Protein AF-A0A7Y5H833-F1 (afdb_monomer_lite)

Secondary structure (DSSP, 8-state):
--HHHHHHHHHHTT-EEEEETTEEEEE--TTTS-HHHHHHHHHTHHHHHHHHHHHHHHHHS--TT-----S----------------------------------

Foldseek 3Di:
DDLVVLVVLCVVLVKDWDDDPLDIDIDGDPPSDDPVSVVVCVVCVPVNNVVVVVLQVVQVDPPPDDDDPPPDPPPPPPPPDPPPPDDDDDDDDDDDDDDDDDDDD

pLDDT: mean 71.64, std 20.04, range [38.84, 94.56]

Sequence (105 aa):
MTPSDILADCWTAGVVLKVEGDKLLYDAPVGAMTPGLLFLLRTYRSEVMELLTWLCEAAQHPVSDHTPVYCLRNYESPRSVPAERTSPPHSPLKPDAASKAQGRL

Radius of gyration: 28.61 Å; chains: 1; bounding box: 83×37×49 Å

Structure (mmCIF, N/CA/C/O backbone):
data_AF-A0A7Y5H833-F1
#
_entry.id   AF-A0A7Y5H833-F1
#
loop_
_atom_site.group_PDB
_atom_site.id
_atom_site.type_symbol
_atom_site.label_atom_id
_atom_site.label_alt_id
_atom_site.label_comp_id
_atom_site.label_asym_id
_atom_site.label_entity_id
_atom_site.label_seq_id
_atom_site.pdbx_PDB_ins_code
_atom_site.Cartn_x
_atom_site.Cartn_y
_atom_site.Cartn_z
_atom_site.occupancy
_atom_site.B_iso_or_equiv
_atom_site.auth_seq_id
_atom_site.auth_comp_id
_atom_site.auth_asym_id
_atom_site.auth_atom_id
_atom_site.pdbx_PDB_model_num
ATOM 1 N N . MET A 1 1 ? -14.205 -1.533 -6.150 1.00 75.12 1 MET A N 1
ATOM 2 C CA . MET A 1 1 ? -12.870 -1.929 -5.668 1.00 75.12 1 MET A CA 1
ATOM 3 C C . MET A 1 1 ? -12.811 -1.591 -4.195 1.00 75.12 1 MET A C 1
ATOM 5 O O . MET A 1 1 ? -13.248 -0.500 -3.848 1.00 75.12 1 MET A O 1
ATOM 9 N N . THR A 1 2 ? -12.404 -2.531 -3.347 1.00 90.56 2 THR A N 1
ATOM 10 C CA . THR A 1 2 ? -12.388 -2.353 -1.887 1.00 90.56 2 THR A CA 1
ATOM 11 C C . THR A 1 2 ? -10.999 -1.929 -1.390 1.00 90.56 2 THR A C 1
ATOM 13 O O . THR A 1 2 ? -10.012 -2.166 -2.088 1.00 90.56 2 THR A O 1
ATOM 16 N N . PRO A 1 3 ? -10.878 -1.334 -0.186 1.00 89.00 3 PRO A N 1
ATOM 17 C CA . PRO A 1 3 ? -9.578 -1.020 0.416 1.00 89.00 3 PRO A CA 1
ATOM 18 C C . PRO A 1 3 ? -8.665 -2.247 0.556 1.00 89.00 3 PRO A C 1
ATOM 20 O O . PRO A 1 3 ? -7.455 -2.148 0.374 1.00 89.00 3 PRO A O 1
ATOM 23 N N . SER A 1 4 ? -9.248 -3.420 0.814 1.00 88.56 4 SER A N 1
ATOM 24 C CA . SER A 1 4 ? -8.534 -4.698 0.889 1.00 88.56 4 SER A CA 1
ATOM 25 C C . SER A 1 4 ? -7.957 -5.125 -0.464 1.00 88.56 4 SER A C 1
ATOM 27 O O . SER A 1 4 ? -6.820 -5.589 -0.514 1.00 88.56 4 SER A O 1
ATOM 29 N N . ASP A 1 5 ? -8.696 -4.910 -1.560 1.00 90.56 5 ASP A N 1
ATOM 30 C CA . ASP A 1 5 ? -8.196 -5.170 -2.919 1.00 90.56 5 ASP A CA 1
ATOM 31 C C . ASP A 1 5 ? -7.015 -4.247 -3.255 1.00 90.56 5 ASP A C 1
ATOM 33 O O . ASP A 1 5 ? -6.026 -4.685 -3.833 1.00 90.56 5 ASP A O 1
ATOM 37 N N . ILE A 1 6 ? -7.078 -2.976 -2.836 1.00 90.44 6 ILE A N 1
ATOM 38 C CA . ILE A 1 6 ? -5.990 -2.006 -3.043 1.00 90.44 6 ILE A CA 1
ATOM 39 C C . ILE A 1 6 ? -4.718 -2.460 -2.315 1.00 90.44 6 ILE A C 1
ATOM 41 O O . ILE A 1 6 ? -3.630 -2.392 -2.885 1.00 90.44 6 ILE A O 1
ATOM 45 N N . LEU A 1 7 ? -4.841 -2.965 -1.082 1.00 90.12 7 LEU A N 1
ATOM 46 C CA . LEU A 1 7 ? -3.704 -3.537 -0.354 1.00 90.12 7 LEU A CA 1
ATOM 47 C C . LEU A 1 7 ? -3.126 -4.769 -1.061 1.00 90.12 7 LEU A C 1
ATOM 49 O O . LEU A 1 7 ? -1.904 -4.904 -1.136 1.00 90.12 7 LEU A O 1
ATOM 53 N N . ALA A 1 8 ? -3.980 -5.648 -1.591 1.00 89.44 8 ALA A N 1
ATOM 54 C CA . ALA A 1 8 ? -3.547 -6.832 -2.329 1.00 89.44 8 ALA A CA 1
ATOM 55 C C . ALA A 1 8 ? -2.805 -6.465 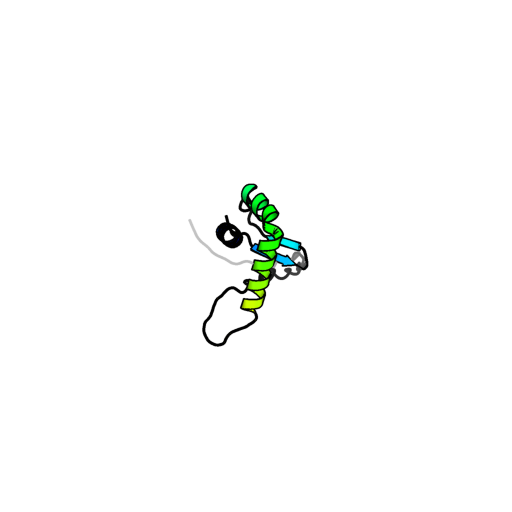-3.627 1.00 89.44 8 ALA A C 1
ATOM 57 O O . ALA A 1 8 ? -1.772 -7.065 -3.941 1.00 89.44 8 ALA A O 1
ATOM 58 N N . ASP A 1 9 ? -3.273 -5.443 -4.341 1.00 89.75 9 ASP A N 1
ATOM 59 C CA . ASP A 1 9 ? -2.613 -4.924 -5.540 1.00 89.75 9 ASP A CA 1
ATOM 60 C C . ASP A 1 9 ? -1.269 -4.270 -5.205 1.00 89.75 9 ASP A C 1
ATOM 62 O O . ASP A 1 9 ? -0.270 -4.534 -5.877 1.00 89.75 9 ASP A O 1
ATOM 66 N N . CYS A 1 10 ? -1.206 -3.476 -4.128 1.00 88.94 10 CYS A N 1
ATOM 67 C CA . CYS A 1 10 ? 0.052 -2.929 -3.621 1.00 88.94 10 CYS A CA 1
ATOM 68 C C . CYS A 1 10 ? 1.043 -4.045 -3.278 1.00 88.94 10 CYS A C 1
ATOM 70 O O . CYS A 1 10 ? 2.189 -3.997 -3.719 1.00 88.94 10 CYS A O 1
ATOM 72 N N . TRP A 1 11 ? 0.597 -5.081 -2.566 1.00 87.44 11 TRP A N 1
ATOM 73 C CA . TRP A 1 11 ? 1.432 -6.227 -2.213 1.00 87.44 11 TRP A CA 1
ATOM 74 C C . TRP A 1 11 ? 1.960 -6.963 -3.447 1.00 87.44 11 TRP A C 1
ATOM 76 O O . TRP A 1 11 ? 3.153 -7.244 -3.546 1.00 87.44 11 TRP A O 1
ATOM 86 N N . THR A 1 12 ? 1.083 -7.229 -4.415 1.00 89.62 12 THR A N 1
ATOM 87 C CA . THR A 1 12 ? 1.436 -7.918 -5.665 1.00 89.62 12 THR A CA 1
ATOM 88 C C . THR A 1 12 ? 2.436 -7.109 -6.490 1.00 89.62 12 THR A C 1
ATOM 90 O O . THR A 1 12 ? 3.347 -7.673 -7.093 1.00 89.62 12 THR A O 1
ATOM 93 N N . ALA A 1 13 ? 2.313 -5.782 -6.470 1.00 88.31 13 ALA A N 1
ATOM 94 C CA . ALA A 1 13 ? 3.253 -4.864 -7.104 1.00 88.31 13 ALA A CA 1
ATOM 95 C C . ALA A 1 13 ? 4.565 -4.678 -6.310 1.00 88.31 13 ALA A C 1
ATOM 97 O O . ALA A 1 13 ? 5.476 -4.003 -6.789 1.00 88.31 13 ALA A O 1
ATOM 98 N N . GLY A 1 14 ? 4.684 -5.252 -5.107 1.00 90.00 14 GLY A N 1
ATOM 99 C CA . GLY A 1 14 ? 5.840 -5.071 -4.225 1.00 90.00 14 GLY A CA 1
ATOM 100 C C . GLY A 1 14 ? 5.900 -3.691 -3.562 1.00 90.00 14 GLY A C 1
ATOM 101 O O . GLY A 1 14 ? 6.966 -3.268 -3.126 1.00 90.00 14 GLY A O 1
ATOM 102 N N . VAL A 1 15 ? 4.775 -2.977 -3.506 1.00 91.50 15 VAL A N 1
ATOM 103 C CA . VAL A 1 15 ? 4.632 -1.695 -2.814 1.00 91.50 15 VAL A CA 1
ATOM 104 C C . VAL A 1 15 ? 4.386 -1.950 -1.331 1.00 91.50 15 VAL A C 1
ATOM 106 O O . VAL A 1 15 ? 3.409 -2.590 -0.942 1.00 91.50 15 VAL A O 1
ATOM 109 N N . VAL A 1 16 ? 5.254 -1.397 -0.494 1.00 89.69 16 VAL A N 1
ATOM 110 C CA . VAL A 1 16 ? 5.140 -1.442 0.962 1.00 89.69 16 VAL A CA 1
ATOM 111 C C . VAL A 1 16 ? 4.471 -0.159 1.436 1.00 89.69 16 VAL A C 1
ATOM 113 O O . VAL A 1 16 ? 4.949 0.934 1.150 1.00 89.69 16 VAL A O 1
ATOM 116 N N . LEU A 1 17 ? 3.372 -0.281 2.177 1.00 90.25 17 LEU A N 1
ATOM 117 C CA . LEU A 1 17 ? 2.657 0.851 2.769 1.00 90.25 17 LEU A CA 1
ATOM 118 C C . LEU A 1 17 ? 2.946 0.937 4.271 1.00 90.25 17 LEU A C 1
ATOM 120 O O . LEU A 1 17 ? 3.005 -0.083 4.958 1.00 90.25 17 LEU A O 1
ATOM 124 N N . LYS A 1 18 ? 3.096 2.157 4.792 1.00 88.19 18 LYS A N 1
ATOM 125 C CA . LYS A 1 18 ? 3.321 2.431 6.216 1.00 88.19 18 LYS A CA 1
ATOM 126 C C . LYS A 1 18 ? 2.473 3.616 6.666 1.00 88.19 18 LYS A C 1
ATOM 128 O O . LYS A 1 18 ? 2.423 4.638 5.989 1.00 88.19 18 LYS A O 1
ATOM 133 N N . VAL A 1 19 ? 1.852 3.502 7.835 1.00 89.25 19 VAL A N 1
ATOM 134 C CA . VAL A 1 19 ? 1.155 4.618 8.487 1.00 89.25 19 VAL A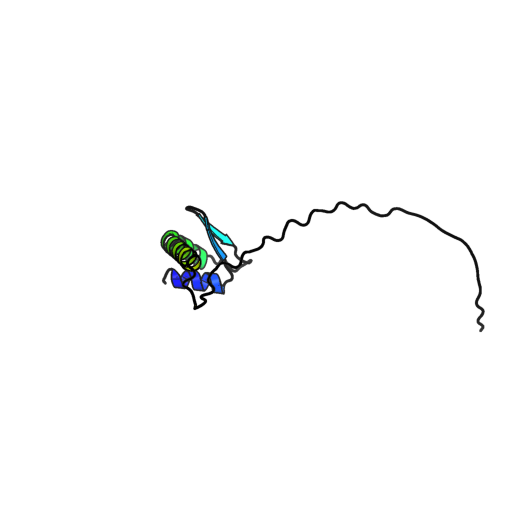 CA 1
ATOM 135 C C . VAL A 1 19 ? 2.086 5.240 9.526 1.00 89.25 19 VAL A C 1
ATOM 137 O O . VAL A 1 19 ? 2.642 4.539 10.370 1.00 89.25 19 VAL A O 1
ATOM 140 N N . GLU A 1 20 ? 2.292 6.552 9.447 1.00 86.75 20 GLU A N 1
ATOM 141 C CA . GLU A 1 20 ? 3.087 7.320 10.406 1.00 86.75 20 GLU A CA 1
ATOM 142 C C . GLU A 1 20 ? 2.305 8.564 10.841 1.00 86.75 20 GLU A C 1
ATOM 144 O O . GLU A 1 20 ? 2.258 9.583 10.144 1.00 86.75 20 GLU A O 1
ATOM 149 N N . GLY A 1 21 ? 1.628 8.454 11.987 1.00 86.94 21 GLY A N 1
ATOM 150 C CA . GLY A 1 21 ? 0.644 9.444 12.421 1.00 86.94 21 GLY A CA 1
ATOM 151 C C . GLY A 1 21 ? -0.482 9.571 11.392 1.00 86.94 21 GLY A C 1
ATOM 152 O O . GLY A 1 21 ? -1.104 8.582 11.025 1.00 86.94 21 GLY A O 1
ATOM 153 N N . ASP A 1 22 ? -0.696 10.783 10.880 1.00 85.88 22 ASP A N 1
ATO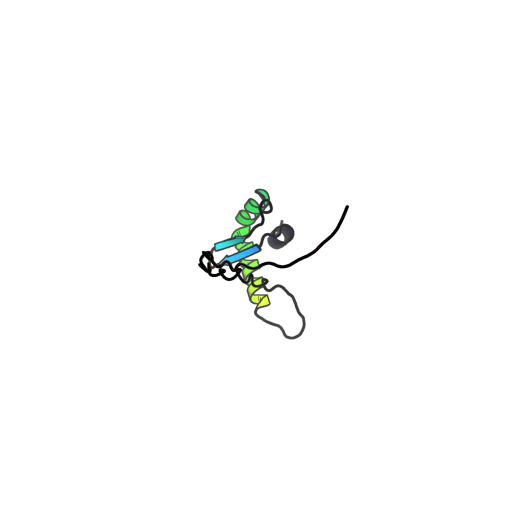M 154 C CA . ASP A 1 22 ? -1.716 11.072 9.859 1.00 85.88 22 ASP A CA 1
ATOM 155 C C . ASP A 1 22 ? -1.218 10.867 8.410 1.00 85.88 22 ASP A C 1
ATOM 157 O O . ASP A 1 22 ? -1.891 11.182 7.425 1.00 85.88 22 ASP A O 1
ATOM 161 N N . LYS A 1 23 ? 0.012 10.369 8.234 1.00 86.75 23 LYS A N 1
ATOM 162 C CA . LYS A 1 23 ? 0.636 10.227 6.915 1.00 86.75 23 LYS A CA 1
ATOM 163 C C . LYS A 1 23 ? 0.672 8.770 6.475 1.00 86.75 23 LYS A C 1
ATOM 165 O O . LYS A 1 23 ? 1.242 7.924 7.153 1.00 86.75 23 LYS A O 1
ATOM 170 N N . LEU A 1 24 ? 0.136 8.515 5.282 1.00 88.19 24 LEU A N 1
ATOM 171 C CA . LEU A 1 24 ? 0.380 7.282 4.541 1.00 88.19 24 LEU A CA 1
ATOM 172 C C . LEU A 1 24 ? 1.679 7.433 3.739 1.00 88.19 24 LEU A C 1
ATOM 174 O O . LEU A 1 24 ? 1.749 8.221 2.792 1.00 88.19 24 LEU A O 1
ATOM 178 N N . LEU A 1 25 ? 2.705 6.703 4.158 1.00 90.38 25 LEU A N 1
ATOM 179 C CA . LEU A 1 25 ? 3.988 6.566 3.485 1.00 90.38 25 LEU A CA 1
ATOM 180 C C . LEU A 1 25 ? 3.986 5.290 2.642 1.00 90.38 25 LEU A C 1
ATOM 182 O O . LEU A 1 25 ? 3.289 4.324 2.956 1.00 90.38 25 LEU A O 1
ATOM 186 N N . TYR A 1 26 ? 4.781 5.282 1.581 1.00 90.75 26 TYR A N 1
ATOM 187 C CA . TYR A 1 26 ? 4.956 4.105 0.746 1.00 90.75 26 TYR A CA 1
ATOM 188 C C . TYR A 1 26 ? 6.390 4.002 0.242 1.00 90.75 26 TYR A C 1
ATOM 190 O O . TYR A 1 26 ? 7.028 5.015 -0.044 1.00 90.75 26 TYR A O 1
ATOM 198 N N . ASP A 1 27 ? 6.864 2.769 0.122 1.00 91.06 27 ASP A N 1
ATOM 199 C CA . ASP A 1 27 ? 8.091 2.409 -0.575 1.00 91.06 27 ASP A CA 1
ATOM 200 C C . ASP A 1 27 ? 7.720 1.497 -1.744 1.00 91.06 27 ASP A C 1
ATOM 202 O O . ASP A 1 27 ? 6.949 0.550 -1.583 1.00 91.06 27 ASP A O 1
ATOM 206 N N . ALA A 1 28 ? 8.187 1.826 -2.944 1.00 92.50 28 ALA A N 1
ATOM 207 C CA . ALA A 1 28 ? 7.765 1.154 -4.165 1.00 92.50 28 ALA A CA 1
ATOM 208 C C . ALA A 1 28 ? 8.955 0.955 -5.109 1.00 92.50 28 ALA A C 1
ATOM 210 O O . ALA A 1 28 ? 9.697 1.912 -5.359 1.00 92.50 28 ALA A O 1
ATOM 211 N N . PRO A 1 29 ? 9.116 -0.241 -5.703 1.00 90.56 29 PRO A N 1
ATOM 212 C CA . PRO A 1 29 ? 10.106 -0.441 -6.745 1.00 90.56 29 PRO A CA 1
ATOM 213 C C . PRO A 1 29 ? 9.802 0.429 -7.971 1.00 90.56 29 PRO A C 1
ATOM 215 O O . PRO A 1 29 ? 8.664 0.840 -8.226 1.00 90.56 29 PRO A O 1
ATOM 218 N N . VAL A 1 30 ? 10.843 0.712 -8.756 1.00 90.19 30 VAL A N 1
ATOM 219 C CA . VAL A 1 30 ? 10.727 1.544 -9.960 1.00 90.19 30 VAL A CA 1
ATOM 220 C C . VAL A 1 30 ? 9.688 0.939 -10.908 1.00 90.19 30 VAL A C 1
ATOM 222 O O . VAL A 1 30 ? 9.812 -0.207 -11.328 1.00 90.19 30 VAL A O 1
ATOM 225 N N . GLY A 1 31 ? 8.656 1.717 -11.241 1.00 89.69 31 GLY A N 1
ATOM 226 C CA . GLY A 1 31 ? 7.581 1.304 -12.150 1.00 89.69 31 GLY A CA 1
ATOM 227 C C . GLY A 1 31 ? 6.417 0.543 -11.505 1.00 89.69 31 GLY A C 1
ATOM 228 O O . GLY A 1 31 ? 5.393 0.379 -12.161 1.00 89.69 31 GLY A O 1
ATOM 229 N N . ALA A 1 32 ? 6.513 0.139 -10.233 1.00 89.62 32 ALA A N 1
ATOM 230 C CA . ALA A 1 32 ? 5.410 -0.526 -9.530 1.00 89.62 32 ALA A CA 1
ATOM 231 C C . ALA A 1 32 ? 4.287 0.441 -9.135 1.00 89.62 32 ALA A C 1
ATOM 233 O O . ALA A 1 32 ? 3.110 0.081 -9.120 1.00 89.62 32 ALA A O 1
ATOM 234 N N . MET A 1 33 ? 4.643 1.695 -8.854 1.00 92.62 33 MET A N 1
ATOM 235 C CA . MET A 1 33 ? 3.673 2.725 -8.514 1.00 92.62 33 MET A CA 1
ATOM 236 C C . MET A 1 33 ? 3.050 3.322 -9.783 1.00 92.62 33 MET A C 1
ATOM 238 O O . MET A 1 33 ? 3.540 4.305 -10.341 1.00 92.62 33 MET A O 1
ATOM 242 N N . THR A 1 34 ? 1.966 2.707 -10.257 1.00 92.50 34 THR A N 1
ATOM 243 C CA . THR A 1 34 ? 1.236 3.186 -11.437 1.00 92.50 34 THR A CA 1
ATOM 244 C C . THR A 1 34 ? 0.337 4.388 -11.098 1.00 92.50 34 THR A C 1
ATOM 246 O O . THR A 1 34 ? -0.114 4.527 -9.957 1.00 92.50 34 THR A O 1
ATOM 249 N N . PRO A 1 35 ? 0.001 5.257 -12.071 1.00 92.25 35 PRO A N 1
ATOM 250 C CA . PRO A 1 35 ? -0.914 6.380 -11.842 1.00 92.25 35 PRO A CA 1
ATOM 251 C C . PRO A 1 35 ? -2.300 5.948 -11.345 1.00 92.25 35 PRO A C 1
ATOM 253 O O . PRO A 1 35 ? -2.907 6.644 -10.535 1.00 92.25 35 PRO A O 1
ATOM 256 N N . GLY A 1 36 ? -2.784 4.787 -11.804 1.00 92.00 36 GLY A N 1
ATOM 257 C CA . GLY A 1 36 ? -4.044 4.205 -11.340 1.00 92.00 36 GLY A CA 1
ATOM 258 C C . GLY A 1 36 ? -3.975 3.798 -9.870 1.00 92.00 36 GLY A C 1
ATOM 259 O O . GLY A 1 36 ? -4.867 4.143 -9.099 1.00 92.00 36 GLY A O 1
ATOM 260 N N . LEU A 1 37 ? -2.879 3.155 -9.459 1.00 89.81 37 LEU A N 1
ATOM 261 C CA . LEU A 1 37 ? -2.666 2.769 -8.064 1.00 89.81 37 LEU A CA 1
ATOM 262 C C . LEU A 1 37 ? -2.530 3.996 -7.147 1.00 89.81 37 LEU A C 1
ATOM 264 O O . LEU A 1 37 ? -3.132 4.038 -6.078 1.00 89.81 37 LEU A O 1
ATOM 268 N N . LEU A 1 38 ? -1.827 5.043 -7.597 1.00 91.50 38 LEU A N 1
ATOM 269 C CA . LEU A 1 38 ? -1.748 6.323 -6.879 1.00 91.50 38 LEU A CA 1
ATOM 270 C C . LEU A 1 38 ? -3.108 6.998 -6.722 1.00 91.50 38 LEU A C 1
ATOM 272 O O . LEU A 1 38 ? -3.388 7.580 -5.674 1.00 91.50 38 LEU A O 1
ATOM 276 N N . PHE A 1 39 ? -3.940 6.956 -7.763 1.00 93.75 39 PHE A N 1
ATOM 277 C CA . PHE A 1 39 ? -5.292 7.496 -7.700 1.00 93.75 39 PHE A CA 1
ATOM 278 C C . PHE A 1 39 ? -6.121 6.742 -6.658 1.00 93.75 39 PHE A C 1
ATOM 280 O O . PHE A 1 39 ? -6.683 7.372 -5.767 1.00 93.75 39 PHE A O 1
ATOM 287 N N . LEU A 1 40 ? -6.103 5.407 -6.696 1.00 92.25 40 LEU A N 1
ATOM 288 C CA . LEU A 1 40 ? -6.817 4.563 -5.737 1.00 92.25 40 LEU A CA 1
ATOM 289 C C . LEU A 1 40 ? -6.358 4.807 -4.291 1.00 92.25 40 LEU A C 1
ATOM 291 O O . LEU A 1 40 ? -7.197 5.017 -3.419 1.00 92.25 40 LEU A O 1
ATOM 295 N N . LEU A 1 41 ? -5.046 4.880 -4.043 1.00 91.19 41 LEU A N 1
ATOM 296 C CA . LEU A 1 41 ? -4.495 5.180 -2.713 1.00 91.19 41 LEU A CA 1
ATOM 297 C C . LEU A 1 41 ? -4.901 6.564 -2.194 1.00 91.19 41 LEU A C 1
ATOM 299 O O . LEU A 1 41 ? -5.032 6.760 -0.989 1.00 91.19 41 LEU A O 1
ATOM 303 N N . ARG A 1 42 ? -5.088 7.542 -3.086 1.00 91.88 42 ARG A N 1
ATOM 304 C CA . ARG A 1 42 ? -5.566 8.878 -2.709 1.00 91.88 42 ARG A CA 1
ATOM 305 C C . ARG A 1 42 ? -7.064 8.900 -2.444 1.00 91.88 42 ARG A C 1
ATOM 307 O O . ARG A 1 42 ? -7.483 9.585 -1.518 1.00 91.88 42 ARG A O 1
ATOM 314 N N . THR A 1 43 ? -7.845 8.176 -3.241 1.00 94.56 43 THR A N 1
ATOM 315 C CA . THR A 1 43 ? -9.300 8.090 -3.089 1.00 94.56 43 THR A CA 1
ATOM 316 C C . THR A 1 43 ? -9.689 7.389 -1.793 1.00 94.56 43 THR A C 1
ATOM 31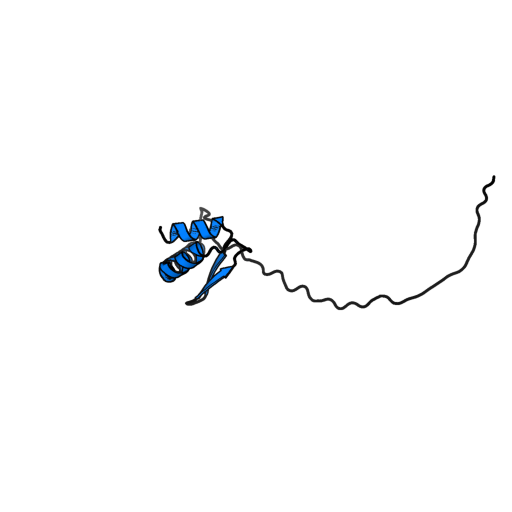8 O O . THR A 1 43 ? -10.556 7.892 -1.094 1.00 94.56 43 THR A O 1
ATOM 321 N N . TYR A 1 44 ? -9.020 6.283 -1.458 1.00 93.56 44 TYR A N 1
ATOM 322 C CA . TYR A 1 44 ? -9.339 5.446 -0.293 1.00 93.56 44 TYR A CA 1
ATOM 323 C C . TYR A 1 44 ? -8.334 5.616 0.850 1.00 93.56 44 TYR A C 1
ATOM 325 O O . TYR A 1 44 ? -8.040 4.678 1.589 1.00 93.56 44 TYR A O 1
ATOM 333 N N . ARG A 1 45 ? -7.717 6.799 0.955 1.00 91.19 45 ARG A N 1
ATOM 334 C CA . ARG A 1 45 ? -6.603 7.037 1.882 1.00 91.19 45 ARG A CA 1
ATOM 335 C C . ARG A 1 45 ? -6.981 6.688 3.321 1.00 91.19 45 ARG A C 1
ATOM 337 O O . ARG A 1 45 ? -6.212 6.006 3.994 1.00 91.19 45 ARG A O 1
ATOM 344 N N . SER A 1 46 ? -8.127 7.182 3.782 1.00 91.75 46 SER A N 1
ATOM 345 C CA . SER A 1 46 ? -8.563 7.024 5.168 1.00 91.75 46 SER A CA 1
ATOM 346 C C . SER A 1 46 ? -8.895 5.570 5.480 1.00 91.75 46 SER A C 1
ATOM 348 O O . SER A 1 46 ? -8.386 5.033 6.459 1.00 91.75 46 SER A O 1
ATOM 350 N N . GLU A 1 47 ? -9.640 4.898 4.599 1.00 93.12 47 GLU A N 1
ATOM 351 C CA . GLU A 1 47 ? -10.008 3.495 4.794 1.00 93.12 47 GLU A CA 1
ATOM 352 C C . GLU A 1 47 ? -8.781 2.573 4.749 1.00 93.12 47 GLU A C 1
ATOM 354 O O . GLU A 1 47 ? -8.680 1.623 5.524 1.00 93.12 47 GLU A O 1
ATOM 359 N N . VAL A 1 48 ? -7.813 2.860 3.869 1.00 91.44 48 VAL A N 1
ATOM 360 C CA . VAL A 1 48 ? -6.544 2.117 3.797 1.00 91.44 48 VAL A CA 1
ATOM 361 C C . VAL A 1 48 ? -5.705 2.334 5.060 1.00 91.44 48 VAL A C 1
ATOM 363 O O . VAL A 1 48 ? -5.103 1.385 5.560 1.00 91.44 48 VAL A O 1
ATOM 366 N N . MET A 1 49 ? -5.669 3.556 5.601 1.00 91.12 49 MET A N 1
ATOM 367 C CA . MET A 1 49 ? -4.957 3.852 6.849 1.00 91.12 49 MET A CA 1
ATOM 368 C C . MET A 1 49 ? -5.589 3.154 8.058 1.00 91.12 49 MET A C 1
ATOM 370 O O . MET A 1 49 ? -4.858 2.571 8.861 1.00 91.12 49 MET A O 1
ATOM 374 N N . GLU A 1 50 ? -6.917 3.170 8.182 1.00 90.69 50 GLU A N 1
ATOM 375 C CA . GLU A 1 50 ? -7.626 2.443 9.244 1.00 90.69 50 GLU A CA 1
ATOM 376 C C . GLU A 1 50 ? -7.374 0.938 9.146 1.00 90.69 50 GLU A C 1
ATOM 378 O O . GLU A 1 50 ? -7.027 0.304 10.142 1.00 90.69 50 GLU A O 1
ATOM 383 N N . LEU A 1 51 ? -7.452 0.375 7.936 1.00 90.06 51 LEU A N 1
ATOM 384 C CA . LEU A 1 51 ? -7.212 -1.047 7.710 1.00 90.06 51 LEU A CA 1
ATOM 385 C C . LEU A 1 51 ? -5.772 -1.450 8.059 1.00 90.06 51 LEU A C 1
ATOM 387 O O . LEU A 1 51 ? -5.561 -2.470 8.711 1.00 90.06 51 LEU A O 1
ATOM 391 N N . LEU A 1 52 ? -4.777 -0.643 7.677 1.00 88.56 52 LEU A N 1
ATOM 392 C CA . LEU A 1 52 ? -3.373 -0.878 8.036 1.00 88.56 52 LEU A CA 1
ATOM 393 C C . LEU A 1 52 ? -3.128 -0.768 9.545 1.00 88.56 52 LEU A C 1
ATOM 395 O O . LEU A 1 52 ? -2.344 -1.546 10.089 1.00 88.56 52 LEU A O 1
ATOM 399 N N . THR A 1 53 ? -3.789 0.176 10.216 1.00 87.38 53 THR A N 1
ATOM 400 C CA . THR A 1 53 ? -3.671 0.361 11.671 1.00 87.38 53 THR A CA 1
ATOM 401 C C . THR A 1 53 ? -4.253 -0.844 12.399 1.00 87.38 53 THR A C 1
ATOM 403 O O . THR A 1 53 ? -3.550 -1.474 13.187 1.00 87.38 53 THR A O 1
ATOM 406 N N . TRP A 1 54 ? -5.467 -1.255 12.021 1.00 86.50 54 TRP A N 1
ATOM 407 C CA . TRP A 1 54 ? -6.130 -2.434 12.574 1.00 86.50 54 TRP A CA 1
ATOM 408 C C . TRP A 1 54 ? -5.313 -3.717 12.367 1.00 86.50 54 TRP A C 1
ATOM 410 O O . TRP A 1 54 ? -5.153 -4.505 13.296 1.00 86.50 54 TRP A O 1
ATOM 420 N N . LEU A 1 55 ? -4.742 -3.917 11.172 1.00 83.56 55 LEU A N 1
ATOM 421 C CA . LEU A 1 55 ? -3.874 -5.067 10.889 1.00 83.56 55 LEU A CA 1
ATOM 422 C C . LEU A 1 55 ? -2.606 -5.061 11.754 1.00 83.56 55 LEU A C 1
ATOM 424 O O . LEU A 1 55 ? -2.185 -6.111 12.237 1.00 83.56 55 LEU A O 1
ATOM 428 N N . CYS A 1 56 ? -2.006 -3.888 11.968 1.00 77.88 56 CYS A N 1
ATOM 429 C CA . CYS A 1 56 ? -0.817 -3.737 12.804 1.00 77.88 56 CYS A CA 1
ATOM 430 C C . CYS A 1 56 ? -1.122 -4.025 14.283 1.00 77.88 56 CYS A C 1
ATOM 432 O O . CYS A 1 56 ? -0.344 -4.709 14.947 1.00 77.88 56 CYS A O 1
ATOM 434 N N . GLU A 1 57 ? -2.265 -3.556 14.789 1.00 77.69 57 GLU A N 1
ATOM 435 C CA . GLU A 1 57 ? -2.734 -3.834 16.152 1.00 77.69 57 GLU A CA 1
ATOM 436 C C . GLU A 1 57 ? -3.078 -5.318 16.342 1.00 77.69 57 GLU A C 1
ATOM 438 O O . GLU A 1 57 ? -2.663 -5.933 17.327 1.00 77.69 57 GLU A O 1
ATOM 443 N N . ALA A 1 58 ? -3.763 -5.930 15.371 1.00 74.75 58 ALA A N 1
ATOM 444 C CA . ALA A 1 58 ? -4.092 -7.354 15.395 1.00 74.75 58 ALA A CA 1
ATOM 445 C C . ALA A 1 58 ? -2.834 -8.237 15.427 1.00 74.75 58 ALA A C 1
ATOM 447 O O . ALA A 1 58 ? -2.811 -9.258 16.111 1.00 74.75 58 ALA A O 1
ATOM 448 N N . ALA A 1 59 ? -1.767 -7.832 14.735 1.00 67.12 59 ALA A N 1
ATOM 449 C CA . ALA A 1 59 ? -0.504 -8.562 14.724 1.00 67.12 59 ALA A CA 1
ATOM 450 C C . ALA A 1 59 ? 0.313 -8.400 16.028 1.00 67.12 59 ALA A C 1
ATOM 452 O O . ALA A 1 59 ? 1.159 -9.241 16.335 1.00 67.12 59 ALA A O 1
ATOM 453 N N . GLN A 1 60 ? 0.050 -7.349 16.818 1.00 63.47 60 GLN A N 1
ATOM 454 C CA . GLN A 1 60 ? 0.690 -7.098 18.119 1.00 63.47 60 GLN A CA 1
ATOM 455 C C . GLN A 1 60 ? 0.046 -7.860 19.283 1.00 63.47 60 GLN A C 1
ATOM 457 O O . GLN A 1 60 ? 0.665 -7.985 20.339 1.00 63.47 60 GLN A O 1
ATOM 462 N N . HIS A 1 61 ? -1.160 -8.400 19.099 1.00 50.47 61 HIS A N 1
ATOM 463 C CA . HIS A 1 61 ? -1.782 -9.320 20.044 1.00 50.47 61 HIS A CA 1
ATOM 464 C C . HIS A 1 61 ? -1.540 -10.764 19.585 1.00 50.47 61 HIS A C 1
ATOM 466 O O . HIS A 1 61 ? -2.333 -11.295 18.806 1.00 50.47 61 HIS A O 1
ATOM 472 N N . PRO A 1 62 ? -0.477 -11.447 20.059 1.00 50.75 62 PRO A N 1
ATOM 473 C CA . PRO A 1 62 ? -0.351 -12.877 19.848 1.00 50.75 62 PRO A CA 1
ATOM 474 C C . PRO A 1 62 ? -1.463 -13.557 20.647 1.00 50.75 62 PRO A C 1
ATOM 476 O O . PRO A 1 62 ? -1.338 -13.802 21.846 1.00 50.75 62 PRO A O 1
ATOM 479 N N . VAL A 1 63 ? -2.580 -13.855 19.988 1.00 51.34 63 VAL A N 1
ATOM 480 C CA . VAL A 1 63 ? -3.462 -14.911 20.467 1.00 51.34 63 VAL A CA 1
ATOM 481 C C . VAL A 1 63 ? -2.613 -16.171 20.402 1.00 51.34 63 VAL A C 1
ATOM 483 O O . VAL A 1 63 ? -2.169 -16.568 19.323 1.00 51.34 63 VAL A O 1
ATOM 486 N N . SER A 1 64 ? -2.289 -16.724 21.567 1.00 49.75 64 SER A N 1
ATOM 487 C CA . SER A 1 64 ? -1.559 -17.977 21.679 1.00 49.75 64 SER A CA 1
ATOM 488 C C . SER A 1 64 ? -2.123 -19.003 20.689 1.00 49.75 64 SER A C 1
ATOM 490 O O . SER A 1 64 ? -3.322 -19.269 20.684 1.00 49.75 64 SER A O 1
ATOM 492 N N . ASP A 1 65 ? -1.217 -19.577 19.900 1.00 48.31 65 ASP A N 1
ATOM 493 C CA . ASP A 1 65 ? -1.310 -20.884 19.235 1.00 48.31 65 ASP A CA 1
ATOM 494 C C . ASP A 1 65 ? -1.595 -20.998 17.726 1.00 48.31 65 ASP A C 1
ATOM 496 O O . ASP A 1 65 ? -1.346 -22.065 17.181 1.00 48.31 65 ASP A O 1
ATOM 500 N N . HIS A 1 66 ? -1.944 -19.955 16.966 1.00 43.47 66 HIS A N 1
ATOM 501 C CA . HIS A 1 66 ? -1.981 -20.103 15.496 1.00 43.47 66 HIS A CA 1
ATOM 502 C C . HIS A 1 66 ? -1.485 -18.860 14.774 1.00 43.47 66 HIS A C 1
ATOM 504 O O . HIS A 1 66 ? -2.107 -17.812 14.823 1.00 43.47 66 HIS A O 1
ATOM 510 N N . THR A 1 67 ? -0.344 -18.998 14.102 1.00 50.12 67 THR A N 1
ATOM 511 C CA . THR A 1 67 ? 0.405 -17.954 13.398 1.00 50.12 67 THR A CA 1
ATOM 512 C C . THR A 1 67 ? -0.399 -17.338 12.243 1.00 50.12 67 THR A C 1
ATOM 514 O O . THR A 1 67 ? -0.665 -18.039 11.265 1.00 50.12 67 THR A O 1
ATOM 517 N N . PRO A 1 68 ? -0.656 -16.017 12.237 1.00 44.38 68 PRO A N 1
ATOM 518 C CA . PRO A 1 68 ? -0.849 -15.266 11.009 1.00 44.38 68 PRO A CA 1
ATOM 519 C C . PRO A 1 68 ? 0.327 -14.294 10.874 1.00 44.38 68 PRO A C 1
ATOM 521 O O . PRO A 1 68 ? 0.431 -13.292 11.580 1.00 44.38 68 PRO A O 1
ATOM 524 N N . VAL A 1 69 ? 1.259 -14.612 9.978 1.00 50.81 69 VAL A N 1
ATOM 525 C CA . VAL A 1 69 ? 2.383 -13.728 9.648 1.00 50.81 69 VAL A CA 1
ATOM 526 C C . VAL A 1 69 ? 1.842 -12.521 8.876 1.00 50.81 69 VAL A C 1
ATOM 528 O O . VAL A 1 69 ? 1.829 -12.517 7.653 1.00 50.81 69 VAL A O 1
ATOM 531 N N . TYR A 1 70 ? 1.400 -11.495 9.600 1.00 54.12 70 TYR A N 1
ATOM 532 C CA . TYR A 1 70 ? 1.182 -10.145 9.072 1.00 54.12 70 TYR A CA 1
ATOM 533 C C . TYR A 1 70 ? 1.860 -9.095 9.961 1.00 54.12 70 TYR A C 1
ATOM 535 O O . TYR A 1 70 ? 1.403 -7.968 10.089 1.00 54.12 70 TYR A O 1
ATOM 543 N N . CYS A 1 71 ? 3.006 -9.444 10.547 1.00 45.06 71 CYS A N 1
ATOM 544 C CA . CYS A 1 71 ? 3.987 -8.446 10.947 1.00 45.06 71 CYS A CA 1
ATOM 545 C C . CYS A 1 71 ? 4.933 -8.238 9.771 1.00 45.06 71 CYS A C 1
ATOM 547 O O . CYS A 1 71 ? 5.767 -9.097 9.477 1.00 45.06 71 CYS A O 1
ATOM 549 N N . LEU A 1 72 ? 4.753 -7.098 9.096 1.00 51.22 72 LEU A N 1
ATOM 550 C CA . LEU A 1 72 ? 5.824 -6.186 8.694 1.00 51.22 72 LEU A CA 1
ATOM 551 C C . LEU A 1 72 ? 7.199 -6.795 8.956 1.00 51.22 72 LEU A C 1
ATOM 553 O O . LEU A 1 72 ? 7.722 -6.720 10.070 1.00 51.22 72 LEU A O 1
ATOM 557 N N . ARG A 1 73 ? 7.764 -7.442 7.932 1.00 41.03 73 ARG A N 1
ATOM 558 C CA . ARG A 1 73 ? 9.164 -7.842 7.955 1.00 41.03 73 ARG A CA 1
ATOM 559 C C . ARG A 1 73 ? 9.919 -6.565 8.289 1.00 41.03 73 ARG A C 1
ATOM 561 O O . ARG A 1 73 ? 9.897 -5.635 7.487 1.00 41.03 73 ARG A O 1
ATOM 568 N N . ASN A 1 74 ? 10.478 -6.508 9.499 1.00 44.19 74 ASN A N 1
ATOM 569 C CA . ASN A 1 74 ? 11.438 -5.500 9.903 1.00 44.19 74 ASN A CA 1
ATOM 570 C C . ASN A 1 74 ? 12.388 -5.340 8.724 1.00 44.19 74 ASN A C 1
ATOM 572 O O . ASN A 1 74 ? 13.203 -6.224 8.455 1.00 44.19 74 ASN A O 1
ATOM 576 N N . TYR A 1 75 ? 12.234 -4.248 7.981 1.00 41.41 75 TYR A N 1
ATOM 577 C CA . TYR A 1 75 ? 13.295 -3.784 7.126 1.00 41.41 75 TYR A CA 1
ATOM 578 C C . TYR A 1 75 ? 14.333 -3.311 8.135 1.00 41.41 75 TYR A C 1
ATOM 580 O O . TYR A 1 75 ? 14.298 -2.174 8.607 1.00 41.41 75 TYR A O 1
ATOM 588 N N . GLU A 1 76 ? 15.190 -4.237 8.574 1.00 38.84 76 GLU A N 1
ATOM 589 C CA . GLU A 1 76 ? 16.518 -3.873 9.020 1.00 38.84 76 GLU A CA 1
ATOM 590 C C . GLU A 1 76 ? 17.087 -3.059 7.867 1.00 38.84 76 GLU A C 1
ATOM 592 O O . GLU A 1 76 ? 17.540 -3.582 6.851 1.00 38.84 76 GLU A O 1
ATOM 597 N N . SER A 1 77 ? 16.935 -1.744 8.011 1.00 40.25 77 SER A N 1
ATOM 598 C CA . SER A 1 77 ? 17.677 -0.741 7.282 1.00 40.25 77 SER A CA 1
ATOM 599 C C . SER A 1 77 ? 19.101 -1.273 7.158 1.00 40.25 77 SER A C 1
ATOM 601 O O . SER A 1 77 ? 19.653 -1.660 8.197 1.00 40.25 77 SER A O 1
ATOM 603 N N . PRO A 1 78 ? 19.694 -1.375 5.954 1.00 44.88 78 PRO A N 1
ATOM 604 C CA . PRO A 1 78 ? 21.089 -1.752 5.857 1.00 44.88 78 PRO A CA 1
ATOM 605 C C . PRO A 1 78 ? 21.850 -0.752 6.717 1.00 44.88 78 PRO A C 1
ATOM 607 O O . PRO A 1 78 ? 21.925 0.433 6.387 1.00 44.88 78 PRO A O 1
ATOM 610 N N . ARG A 1 79 ? 22.315 -1.227 7.883 1.00 41.41 79 ARG A N 1
ATOM 611 C CA . ARG A 1 79 ? 23.152 -0.473 8.805 1.00 41.41 79 ARG A CA 1
ATOM 612 C C . ARG A 1 79 ? 24.179 0.223 7.943 1.00 41.41 79 ARG A C 1
ATOM 614 O O . ARG A 1 79 ? 24.911 -0.451 7.219 1.00 41.41 79 ARG A O 1
ATOM 621 N N . SER A 1 80 ? 24.172 1.551 8.014 1.00 44.09 80 SER A N 1
ATOM 622 C CA . SER A 1 80 ? 25.186 2.426 7.461 1.00 44.09 80 SER A CA 1
ATOM 623 C C . SER A 1 80 ? 26.534 1.735 7.593 1.00 44.09 80 SER A C 1
ATOM 625 O O . SER A 1 80 ? 27.051 1.598 8.701 1.00 44.09 80 SER A O 1
ATOM 627 N N . VAL A 1 81 ? 27.066 1.241 6.477 1.00 49.28 81 VAL A N 1
ATOM 628 C CA . VAL A 1 81 ? 28.462 0.831 6.416 1.00 49.28 81 VAL A CA 1
ATOM 629 C C . VAL A 1 81 ? 29.251 2.063 6.845 1.00 49.28 81 VAL A C 1
ATOM 631 O O . VAL A 1 81 ? 29.115 3.109 6.199 1.00 49.28 81 VAL A O 1
ATOM 634 N N . PRO A 1 82 ? 30.015 2.019 7.950 1.00 44.00 82 PRO A N 1
ATOM 635 C CA . PRO A 1 82 ? 30.949 3.090 8.209 1.00 44.00 82 PRO A CA 1
ATOM 636 C C . PRO A 1 82 ? 31.889 3.116 7.007 1.00 44.00 82 PRO A C 1
ATOM 638 O O . PRO A 1 82 ? 32.472 2.097 6.639 1.00 44.00 82 PRO A O 1
ATOM 641 N N . ALA A 1 83 ? 31.967 4.274 6.355 1.00 50.69 83 ALA A N 1
ATOM 642 C CA . ALA A 1 83 ? 32.979 4.554 5.358 1.00 50.69 83 ALA A CA 1
ATOM 643 C C . ALA A 1 83 ? 34.339 4.450 6.056 1.00 50.69 83 ALA A C 1
ATOM 645 O O . ALA A 1 83 ? 34.834 5.428 6.623 1.00 50.69 83 ALA A O 1
ATOM 646 N N . GLU A 1 84 ? 34.905 3.244 6.084 1.00 45.56 84 GLU A N 1
ATOM 647 C CA . GLU A 1 84 ? 36.242 3.015 6.593 1.00 45.56 84 GLU A CA 1
ATOM 648 C C . GLU A 1 84 ? 37.205 3.652 5.594 1.00 45.56 84 GLU A C 1
ATOM 650 O O . GLU A 1 84 ? 37.54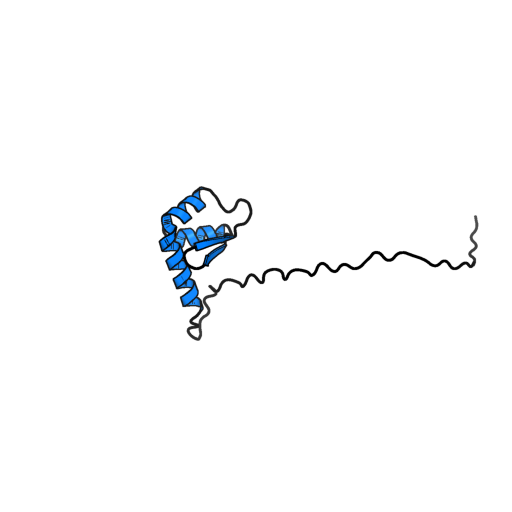0 3.127 4.533 1.00 45.56 84 GLU A O 1
ATOM 655 N N . ARG A 1 85 ? 37.567 4.892 5.922 1.00 55.41 85 ARG A N 1
ATOM 656 C CA . ARG A 1 85 ? 38.774 5.537 5.442 1.00 55.41 85 ARG A CA 1
ATOM 657 C C . ARG A 1 85 ? 39.947 4.670 5.876 1.00 55.41 85 ARG A C 1
ATOM 659 O O . ARG A 1 85 ? 40.429 4.833 6.995 1.00 55.41 85 ARG A O 1
ATOM 666 N N . THR A 1 86 ? 40.455 3.841 4.977 1.00 49.75 86 THR A N 1
ATOM 667 C CA . THR A 1 86 ? 41.764 3.224 5.189 1.00 49.75 86 THR A CA 1
ATOM 668 C C . THR A 1 86 ? 42.573 3.314 3.902 1.00 49.75 86 THR A C 1
ATOM 670 O O . THR A 1 86 ? 42.276 2.713 2.876 1.00 49.75 86 THR A O 1
ATOM 673 N N . SER A 1 87 ? 43.537 4.222 3.995 1.00 55.19 87 SER A N 1
ATOM 674 C CA . SER A 1 87 ? 44.550 4.705 3.064 1.00 55.19 87 SER A CA 1
ATOM 675 C C . SER A 1 87 ? 45.187 3.672 2.119 1.00 55.19 87 SER A C 1
ATOM 677 O O . SER A 1 87 ? 45.265 2.489 2.448 1.00 55.19 87 SER A O 1
ATOM 679 N N . PRO A 1 88 ? 45.753 4.120 0.979 1.00 57.12 88 PRO A N 1
ATOM 680 C CA . PRO A 1 88 ? 46.527 3.255 0.093 1.00 57.12 88 PRO A CA 1
ATOM 681 C C . PRO A 1 88 ? 47.843 2.836 0.773 1.00 57.12 88 PRO A C 1
ATOM 683 O O . PRO A 1 88 ? 48.497 3.686 1.386 1.00 57.12 88 PRO A O 1
ATOM 686 N N . PRO A 1 89 ? 48.308 1.580 0.644 1.00 57.31 89 PRO A N 1
ATOM 687 C CA . PRO A 1 89 ? 49.661 1.244 1.051 1.00 57.31 89 PRO A CA 1
ATOM 688 C C . PRO A 1 89 ? 50.641 1.739 -0.016 1.00 57.31 89 PRO A C 1
ATOM 690 O O . PRO A 1 89 ? 50.815 1.144 -1.080 1.00 57.31 89 PRO A O 1
ATOM 693 N N . HIS A 1 90 ? 51.283 2.865 0.281 1.00 50.09 90 HIS A N 1
ATOM 694 C CA . HIS A 1 90 ? 52.448 3.330 -0.449 1.00 50.09 90 HIS A CA 1
ATOM 695 C C . HIS A 1 90 ? 53.696 2.622 0.104 1.00 50.09 90 HIS A C 1
ATOM 697 O O . HIS A 1 90 ? 54.152 2.959 1.191 1.00 50.09 90 HIS A O 1
ATOM 703 N N . SER A 1 91 ? 54.278 1.742 -0.726 1.00 48.88 91 SER A N 1
ATOM 704 C CA . SER A 1 91 ? 55.729 1.461 -0.836 1.00 48.88 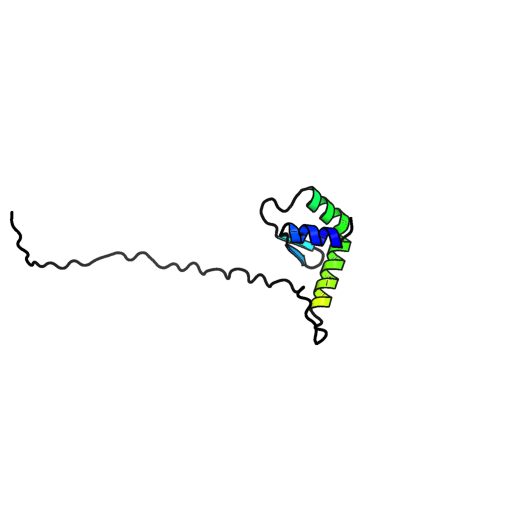91 SER A CA 1
ATOM 705 C C . SER A 1 91 ? 56.433 0.758 0.347 1.00 48.88 91 SER A C 1
ATOM 707 O O . SER A 1 91 ? 55.866 0.613 1.422 1.00 48.88 91 SER A O 1
ATOM 709 N N . PRO A 1 92 ? 57.745 0.469 0.249 1.00 60.81 92 PRO A N 1
ATOM 710 C CA . PRO A 1 92 ? 58.526 -0.235 -0.784 1.00 60.81 92 PRO A CA 1
ATOM 711 C C . PRO A 1 92 ? 59.308 -1.416 -0.150 1.00 60.81 92 PRO A C 1
ATOM 713 O O . PRO A 1 92 ? 59.391 -1.474 1.065 1.00 60.81 92 PRO A O 1
ATOM 716 N N . LEU A 1 93 ? 59.942 -2.310 -0.928 1.00 49.56 93 LEU A N 1
ATOM 717 C CA . LEU A 1 93 ? 61.252 -2.935 -0.605 1.00 49.56 93 LEU A CA 1
ATOM 718 C C . LEU A 1 93 ? 61.645 -3.989 -1.658 1.00 49.56 93 LEU A C 1
ATOM 720 O O . LEU A 1 93 ? 61.042 -5.053 -1.763 1.00 49.56 93 LEU A O 1
ATOM 724 N N . LYS A 1 94 ? 62.707 -3.685 -2.417 1.00 56.06 94 LYS A N 1
ATOM 725 C CA . LYS A 1 94 ? 63.582 -4.693 -3.041 1.00 56.06 94 LYS A CA 1
ATOM 726 C C . LYS A 1 94 ? 64.193 -5.569 -1.937 1.00 56.06 94 LYS A C 1
ATOM 728 O O . LYS A 1 94 ? 64.521 -5.044 -0.873 1.00 56.06 94 LYS A O 1
ATOM 733 N N . PRO A 1 95 ? 64.474 -6.842 -2.236 1.00 53.47 95 PRO A N 1
ATOM 734 C CA . PRO A 1 95 ? 65.881 -7.226 -2.241 1.00 53.47 95 PRO A CA 1
ATOM 735 C C . PRO A 1 95 ? 66.301 -8.018 -3.483 1.00 53.47 95 PRO A C 1
ATOM 737 O O . PRO A 1 95 ? 65.545 -8.769 -4.094 1.00 53.47 95 PRO A O 1
ATOM 740 N N . ASP A 1 96 ? 67.556 -7.768 -3.820 1.00 50.81 96 ASP A N 1
ATOM 741 C CA . ASP A 1 96 ? 68.435 -8.460 -4.750 1.00 50.81 96 ASP A CA 1
ATOM 742 C C . ASP A 1 96 ? 68.687 -9.919 -4.317 1.00 50.81 96 ASP A C 1
ATOM 744 O O . ASP A 1 96 ? 68.793 -10.173 -3.117 1.00 50.81 96 ASP A O 1
ATOM 748 N N . ALA A 1 97 ? 68.779 -10.848 -5.279 1.00 48.62 97 ALA A N 1
ATOM 749 C CA . ALA A 1 97 ? 69.834 -11.874 -5.382 1.00 48.62 97 ALA A CA 1
ATOM 750 C C . ALA A 1 97 ? 69.389 -13.127 -6.171 1.00 48.62 97 ALA A C 1
ATOM 752 O O . ALA A 1 97 ? 68.520 -13.898 -5.773 1.00 48.62 97 ALA A O 1
ATOM 753 N N . ALA A 1 98 ? 70.071 -13.307 -7.301 1.00 54.91 98 ALA A N 1
ATOM 754 C CA . ALA A 1 98 ? 70.430 -14.530 -8.024 1.00 54.91 98 ALA A CA 1
ATOM 755 C C . ALA A 1 98 ? 70.013 -15.922 -7.482 1.00 54.91 98 ALA A C 1
ATOM 757 O O . ALA A 1 98 ? 70.427 -16.323 -6.398 1.00 54.91 98 ALA A O 1
ATOM 758 N N . SER A 1 99 ? 69.458 -16.770 -8.365 1.00 47.44 99 SER A N 1
ATOM 759 C CA . SER A 1 99 ? 70.087 -18.064 -8.729 1.00 47.44 99 SER A CA 1
ATOM 760 C C . SER A 1 99 ? 69.302 -18.909 -9.745 1.00 47.44 99 SER A C 1
ATOM 762 O O . SER A 1 99 ? 68.173 -19.304 -9.495 1.00 47.44 99 SER A O 1
ATOM 764 N N . LYS A 1 100 ? 70.011 -19.258 -10.833 1.00 52.44 100 LYS A N 1
ATOM 765 C CA . LYS A 1 100 ? 70.036 -20.529 -11.599 1.00 52.44 100 LYS A CA 1
ATOM 766 C C . LYS A 1 100 ? 68.733 -21.220 -12.057 1.00 52.44 100 LYS A C 1
ATOM 768 O O . LYS A 1 100 ? 68.057 -21.853 -11.262 1.00 52.44 100 LYS A O 1
ATOM 773 N N . ALA A 1 101 ? 68.600 -21.349 -13.384 1.00 51.66 101 ALA A N 1
ATOM 774 C CA . ALA A 1 101 ? 68.458 -22.622 -14.130 1.00 51.66 101 ALA A CA 1
ATOM 775 C C . ALA A 1 101 ? 68.584 -22.305 -15.642 1.00 51.66 101 ALA A C 1
ATOM 777 O O . ALA A 1 101 ? 67.859 -21.462 -16.147 1.00 51.66 101 ALA A O 1
ATOM 778 N N . GLN A 1 102 ? 69.660 -22.673 -16.349 1.00 51.19 102 GLN A N 1
ATOM 779 C CA . GLN A 1 102 ? 69.861 -23.936 -17.088 1.00 51.19 102 GLN A CA 1
ATOM 780 C C . GLN A 1 102 ? 68.674 -24.405 -17.958 1.00 51.19 102 GLN A C 1
ATOM 782 O O . GLN A 1 102 ? 67.632 -24.772 -17.432 1.00 51.19 102 GLN A O 1
ATOM 787 N N . GLY A 1 103 ? 68.911 -24.508 -19.276 1.00 51.38 103 GLY A N 1
ATOM 788 C CA . GLY A 1 103 ? 68.062 -25.206 -20.260 1.00 51.38 103 GLY A CA 1
ATOM 789 C C . GLY A 1 103 ? 68.017 -24.464 -21.605 1.00 51.38 103 GLY A C 1
ATOM 790 O O . GLY A 1 103 ? 67.205 -23.570 -21.765 1.00 51.38 103 GLY A O 1
ATOM 791 N N . ARG A 1 104 ? 69.004 -24.599 -22.501 1.00 50.88 104 ARG A N 1
ATOM 792 C CA . ARG A 1 104 ? 69.178 -25.689 -23.488 1.00 50.88 104 ARG A CA 1
ATOM 793 C C . ARG A 1 104 ? 68.091 -25.681 -24.581 1.00 50.88 104 ARG A C 1
ATOM 795 O O . ARG A 1 104 ? 67.060 -26.316 -24.393 1.00 50.88 104 ARG A O 1
ATOM 802 N N . LEU A 1 105 ? 68.375 -25.026 -25.711 1.00 54.03 105 LEU A N 1
ATOM 803 C CA . LEU A 1 105 ? 68.461 -25.589 -27.074 1.00 54.03 105 LEU A CA 1
ATOM 804 C C . LEU A 1 105 ? 68.859 -24.490 -28.065 1.00 54.03 105 LEU A C 1
ATOM 806 O O . LEU A 1 105 ? 68.288 -23.384 -27.967 1.00 54.03 105 LEU A O 1
#